Protein AF-A0A5J4TQP3-F1 (afdb_monomer_lite)

Radius of gyration: 25.29 Å; chains: 1; bounding box: 56×34×68 Å

Secondary structure (DSSP, 8-state):
---HHHHHHHHHHHHHHHHHHHHHHHHHHHHHHTT-S-HHHHGGGTTSTT---BPPHHHHHHHHSTTS-HHHHHHHHHHHHHTTPBP---

pLDDT: mean 77.62, std 13.48, range [46.53, 96.94]

Foldseek 3Di:
DPPPVVVVVVVVVVVVVVVVVVVVVVVQVVCVVVVNDDVVVVCVPPPPVPPQAEDDPVVVVCCPDPNDDPVNVVVVVVVCVVSVHDYPDD

Structure (mmCIF, N/CA/C/O backbone):
data_AF-A0A5J4TQP3-F1
#
_entry.id   AF-A0A5J4TQP3-F1
#
loop_
_atom_site.group_PDB
_atom_site.id
_atom_site.type_symbol
_atom_site.label_atom_id
_atom_site.label_alt_id
_atom_site.label_comp_id
_atom_site.label_asym_id
_atom_site.label_entity_id
_atom_site.label_seq_id
_atom_site.pdbx_PDB_ins_code
_atom_site.Cartn_x
_atom_site.Cartn_y
_atom_site.Cartn_z
_atom_site.occupancy
_atom_site.B_iso_or_equiv
_atom_site.auth_seq_id
_atom_site.auth_comp_id
_atom_site.auth_asym_id
_atom_site.auth_atom_id
_atom_site.pdbx_PDB_model_num
ATOM 1 N N . GLN A 1 1 ? 20.197 -5.567 -41.975 1.00 56.78 1 GLN A N 1
ATOM 2 C CA . GLN A 1 1 ? 20.867 -5.383 -40.668 1.00 56.78 1 GLN A CA 1
ATOM 3 C C . GLN A 1 1 ? 20.552 -3.984 -40.168 1.00 56.78 1 GLN A C 1
ATOM 5 O O . GLN A 1 1 ? 20.633 -3.054 -40.960 1.00 56.78 1 GLN A O 1
ATOM 10 N N . VAL A 1 2 ? 20.144 -3.836 -38.905 1.00 67.00 2 VAL A N 1
ATOM 11 C CA . VAL A 1 2 ? 19.921 -2.512 -38.301 1.00 67.00 2 VAL A CA 1
ATOM 12 C C . VAL A 1 2 ? 21.290 -1.877 -38.027 1.00 67.00 2 VAL A C 1
ATOM 14 O O . VAL A 1 2 ? 22.119 -2.537 -37.399 1.00 67.00 2 VAL A O 1
ATOM 17 N N . PRO A 1 3 ? 21.564 -0.642 -38.486 1.00 79.12 3 PRO A N 1
ATOM 18 C CA . PRO A 1 3 ? 22.834 0.026 -38.216 1.00 79.12 3 PRO A CA 1
ATOM 19 C C . PRO A 1 3 ? 23.080 0.168 -36.710 1.00 79.12 3 PRO A C 1
ATOM 21 O O . PRO A 1 3 ? 22.208 0.642 -35.982 1.00 79.12 3 PRO A O 1
ATOM 24 N N . THR A 1 4 ? 24.276 -0.188 -36.242 1.00 79.06 4 THR A N 1
ATOM 25 C CA . THR A 1 4 ? 24.637 -0.214 -34.811 1.00 79.06 4 THR A CA 1
ATOM 26 C C . THR A 1 4 ? 24.425 1.130 -34.107 1.00 79.06 4 THR A C 1
ATOM 28 O O . THR A 1 4 ? 24.010 1.179 -32.955 1.00 79.06 4 THR A O 1
ATOM 31 N N . HIS A 1 5 ? 24.638 2.242 -34.812 1.00 82.56 5 HIS A N 1
ATOM 32 C CA . HIS A 1 5 ? 24.383 3.582 -34.279 1.00 82.56 5 HIS A CA 1
ATOM 33 C C . HIS A 1 5 ? 22.890 3.822 -33.977 1.00 82.56 5 HIS A C 1
ATOM 35 O O . HIS A 1 5 ? 22.534 4.513 -33.025 1.00 82.56 5 HIS A O 1
ATOM 41 N N . PHE A 1 6 ? 21.995 3.233 -34.775 1.00 83.75 6 PHE A N 1
ATOM 42 C CA . PHE A 1 6 ? 20.553 3.360 -34.584 1.00 83.75 6 PHE A CA 1
ATOM 43 C C . PHE A 1 6 ? 20.071 2.534 -33.388 1.00 83.75 6 PHE A C 1
ATOM 45 O O . PHE A 1 6 ? 19.315 3.040 -32.561 1.00 83.75 6 PHE A O 1
ATOM 52 N N . SER A 1 7 ? 20.563 1.299 -33.239 1.00 85.06 7 SER A N 1
ATOM 53 C CA . SER A 1 7 ? 20.244 0.469 -32.072 1.00 85.06 7 SER A CA 1
ATOM 54 C C . SER A 1 7 ? 20.792 1.067 -30.776 1.00 85.06 7 SER A C 1
ATOM 56 O O . SER A 1 7 ? 20.068 1.122 -29.787 1.00 85.06 7 SER A O 1
ATOM 58 N N . GLN A 1 8 ? 22.016 1.605 -30.784 1.00 88.88 8 GLN A N 1
ATOM 59 C CA . GLN A 1 8 ? 22.589 2.302 -29.626 1.00 88.88 8 GLN A CA 1
ATOM 60 C C . GLN A 1 8 ? 21.759 3.518 -29.204 1.00 88.88 8 GLN A C 1
ATOM 62 O O . GLN A 1 8 ? 21.500 3.703 -28.016 1.00 88.88 8 GLN A O 1
ATOM 67 N N . ARG A 1 9 ? 21.285 4.318 -30.165 1.00 90.25 9 ARG A N 1
ATOM 68 C CA . ARG A 1 9 ? 20.447 5.487 -29.873 1.00 90.25 9 ARG A CA 1
ATOM 69 C C . ARG A 1 9 ? 19.094 5.098 -29.277 1.00 90.25 9 ARG A C 1
ATOM 71 O O . ARG A 1 9 ? 18.634 5.749 -28.346 1.00 90.25 9 ARG A O 1
ATOM 78 N N . ILE A 1 10 ? 18.475 4.027 -29.775 1.00 91.38 10 ILE A N 1
ATOM 79 C CA . ILE A 1 10 ? 17.225 3.498 -29.209 1.00 91.38 10 ILE A CA 1
ATOM 80 C C . ILE A 1 10 ? 17.444 2.987 -27.786 1.00 91.38 10 ILE A C 1
ATOM 82 O O . ILE A 1 10 ? 16.643 3.297 -26.911 1.00 91.38 10 ILE A O 1
ATOM 86 N N . ILE A 1 11 ? 18.534 2.254 -27.540 1.00 90.31 11 ILE A N 1
ATOM 87 C CA . ILE A 1 11 ? 18.879 1.768 -26.198 1.00 90.31 11 ILE A CA 1
ATOM 88 C C . ILE A 1 11 ? 19.014 2.946 -25.232 1.00 90.31 11 ILE A C 1
ATOM 90 O O . ILE A 1 11 ? 18.409 2.924 -24.168 1.00 90.31 11 ILE A O 1
ATOM 94 N N . GLN A 1 12 ? 19.734 4.001 -25.618 1.00 91.94 12 GLN A N 1
ATOM 95 C CA . GLN A 1 12 ? 19.898 5.194 -24.783 1.00 91.94 12 GLN A CA 1
ATOM 96 C C . GLN A 1 12 ? 18.565 5.888 -24.480 1.00 91.94 12 GLN A C 1
ATOM 98 O O . GLN A 1 12 ? 18.309 6.235 -23.329 1.00 91.94 12 GLN A O 1
ATOM 103 N N . LEU A 1 13 ? 17.703 6.058 -25.488 1.00 93.06 13 LEU A N 1
ATOM 104 C CA . LEU A 1 13 ? 16.378 6.657 -25.307 1.00 93.06 13 LEU A CA 1
ATOM 105 C C . LEU A 1 13 ? 15.493 5.813 -24.386 1.00 93.06 13 LEU A C 1
ATOM 107 O O . LEU A 1 13 ? 14.845 6.355 -23.495 1.00 93.06 13 LEU A O 1
ATOM 111 N N . TYR A 1 14 ? 15.494 4.494 -24.575 1.00 94.31 14 TYR A N 1
ATOM 112 C CA . TYR A 1 14 ? 14.718 3.575 -23.750 1.00 94.31 14 TYR A CA 1
ATOM 113 C C . TYR A 1 14 ? 15.222 3.543 -22.307 1.00 94.31 14 TYR A C 1
ATOM 115 O O . TYR A 1 14 ? 14.424 3.626 -21.380 1.00 94.31 14 TYR A O 1
ATOM 123 N N . SER A 1 15 ? 16.539 3.468 -22.104 1.00 93.06 15 SER A N 1
ATOM 124 C CA . SER A 1 15 ? 17.138 3.497 -20.770 1.00 93.06 15 SER A CA 1
ATOM 125 C C . SER A 1 15 ? 16.830 4.802 -20.039 1.00 93.06 15 SER A C 1
ATOM 127 O O . SER A 1 15 ? 16.484 4.750 -18.863 1.00 93.06 15 SER A O 1
ATOM 129 N N . GLY A 1 16 ? 16.900 5.949 -20.723 1.00 93.56 16 GLY A N 1
ATOM 130 C CA . GLY A 1 16 ? 16.514 7.238 -20.142 1.00 93.56 16 GLY A CA 1
ATOM 131 C C . GLY A 1 16 ? 15.040 7.264 -19.743 1.00 93.56 16 GLY A C 1
ATOM 132 O O . GLY A 1 16 ? 14.718 7.505 -18.584 1.00 93.56 16 GLY A O 1
ATOM 133 N N . TRP A 1 17 ? 14.151 6.907 -20.675 1.00 96.94 17 TRP A N 1
ATOM 134 C CA . TRP A 1 17 ? 12.713 6.861 -20.412 1.00 96.94 17 TRP A CA 1
ATOM 135 C C . TRP A 1 17 ? 12.353 5.920 -19.256 1.00 96.94 17 TRP A C 1
ATOM 137 O O . TRP A 1 17 ? 11.540 6.278 -18.408 1.00 96.94 17 TRP A O 1
ATOM 147 N N . LEU A 1 18 ? 12.967 4.736 -19.194 1.00 95.44 18 LEU A N 1
ATOM 148 C CA . LEU A 1 18 ? 12.700 3.753 -18.148 1.00 95.44 18 LEU A CA 1
ATOM 149 C C . LEU A 1 18 ? 13.099 4.283 -16.767 1.00 95.44 18 LEU A C 1
ATOM 151 O O . LEU A 1 18 ? 12.326 4.153 -15.821 1.00 95.44 18 LEU A O 1
ATOM 155 N N . VAL A 1 19 ? 14.285 4.887 -16.654 1.00 96.56 19 VAL A N 1
ATOM 156 C CA . VAL A 1 19 ? 14.766 5.466 -15.391 1.00 96.56 19 VAL A CA 1
ATOM 157 C C . VAL A 1 19 ? 13.851 6.600 -14.938 1.00 96.56 19 VAL A C 1
ATOM 159 O O . VAL A 1 19 ? 13.456 6.628 -13.770 1.00 96.56 19 VAL A O 1
ATOM 162 N N . ASP A 1 20 ? 13.471 7.492 -15.853 1.00 95.62 20 ASP A N 1
ATOM 163 C CA . ASP A 1 20 ? 12.572 8.608 -15.555 1.00 95.62 20 ASP A CA 1
ATOM 164 C C . ASP A 1 20 ? 11.184 8.113 -15.127 1.00 95.62 20 ASP A C 1
ATOM 166 O O . ASP A 1 20 ? 10.619 8.597 -14.144 1.00 95.62 20 ASP A O 1
ATOM 170 N N . HIS A 1 21 ? 10.645 7.113 -15.829 1.00 95.69 21 HIS A N 1
ATOM 171 C CA . HIS A 1 21 ? 9.336 6.540 -15.539 1.00 95.69 21 HIS A CA 1
ATOM 172 C C . HIS A 1 21 ? 9.303 5.843 -14.177 1.00 95.69 21 HIS A C 1
ATOM 174 O O . HIS A 1 21 ? 8.452 6.171 -13.353 1.00 95.69 21 HIS A O 1
ATOM 180 N N . VAL A 1 22 ? 10.251 4.938 -13.909 1.00 96.06 22 VAL A N 1
ATOM 181 C CA . VAL A 1 22 ? 10.339 4.236 -12.618 1.00 96.06 22 VAL A CA 1
ATOM 182 C C . VAL A 1 22 ? 10.517 5.239 -11.480 1.00 96.06 22 VAL A C 1
ATOM 184 O O . VAL A 1 22 ? 9.808 5.163 -10.484 1.00 96.06 22 VAL A O 1
ATOM 187 N N . SER A 1 23 ? 11.384 6.242 -11.654 1.00 94.56 23 SER A N 1
ATOM 188 C CA . SER A 1 23 ? 11.600 7.282 -10.639 1.00 94.56 23 SER A CA 1
ATOM 189 C C . SER A 1 23 ? 10.341 8.101 -10.348 1.00 94.56 23 SER A C 1
ATOM 191 O O . SER A 1 23 ? 10.123 8.508 -9.207 1.00 94.56 23 SER A O 1
ATOM 193 N N . LYS A 1 24 ? 9.522 8.380 -11.368 1.00 94.06 24 LYS A N 1
ATOM 194 C CA . LYS A 1 24 ? 8.243 9.076 -11.202 1.00 94.06 24 LYS A CA 1
ATOM 195 C C . LYS A 1 24 ? 7.248 8.210 -10.424 1.00 94.06 24 LYS A C 1
ATOM 197 O O . LYS A 1 24 ? 6.724 8.673 -9.415 1.00 94.06 24 LYS A O 1
ATOM 202 N N . VAL A 1 25 ? 7.052 6.965 -10.855 1.00 92.31 25 VAL A N 1
ATOM 203 C CA . VAL A 1 25 ? 6.110 6.024 -10.228 1.00 92.31 25 VAL A CA 1
ATOM 204 C C . VAL A 1 25 ? 6.493 5.742 -8.772 1.00 92.31 25 VAL A C 1
ATOM 206 O O . VAL A 1 25 ? 5.633 5.792 -7.899 1.00 92.31 25 VAL A O 1
ATOM 209 N N . ASP A 1 26 ? 7.779 5.540 -8.472 1.00 93.62 26 ASP A N 1
ATOM 210 C CA . ASP A 1 26 ? 8.251 5.317 -7.098 1.00 93.62 26 ASP A CA 1
ATOM 211 C C . ASP A 1 26 ? 7.980 6.521 -6.185 1.00 93.62 26 ASP A C 1
ATOM 213 O O . ASP A 1 26 ? 7.643 6.355 -5.011 1.00 93.62 26 ASP A O 1
ATOM 217 N N . ARG A 1 27 ? 8.108 7.752 -6.700 1.00 89.12 27 ARG A N 1
ATOM 218 C CA . ARG A 1 27 ? 7.798 8.971 -5.932 1.00 89.12 27 ARG A CA 1
ATOM 219 C C . ARG A 1 27 ? 6.308 9.103 -5.653 1.00 89.12 27 ARG A C 1
ATOM 221 O O . ARG A 1 27 ? 5.944 9.458 -4.532 1.00 89.12 27 ARG A O 1
ATOM 228 N N . GLU A 1 28 ? 5.470 8.825 -6.645 1.00 86.94 28 GLU A N 1
ATOM 229 C CA . GLU A 1 28 ? 4.011 8.819 -6.497 1.00 86.94 28 GLU A CA 1
ATOM 230 C C . GLU A 1 28 ? 3.588 7.757 -5.472 1.00 86.94 28 GLU A C 1
ATOM 232 O O . GLU A 1 28 ? 2.927 8.079 -4.484 1.00 86.94 28 GLU A O 1
ATOM 237 N N . LEU A 1 29 ? 4.092 6.525 -5.604 1.00 84.25 29 LEU A N 1
ATOM 238 C CA . LEU A 1 29 ? 3.826 5.434 -4.665 1.00 84.25 29 LEU A CA 1
ATOM 239 C C . LEU A 1 29 ? 4.302 5.761 -3.245 1.00 84.25 29 LEU A C 1
ATOM 241 O O . LEU A 1 29 ? 3.569 5.559 -2.282 1.00 84.25 29 LEU A O 1
ATOM 245 N N . SER A 1 30 ? 5.512 6.299 -3.096 1.00 84.44 30 SER A N 1
ATOM 246 C CA . SER A 1 30 ? 6.032 6.737 -1.797 1.00 84.44 30 SER A CA 1
ATOM 247 C C . SER A 1 30 ? 5.142 7.813 -1.164 1.00 84.44 30 SER A C 1
ATOM 249 O O . SER A 1 30 ? 4.865 7.778 0.034 1.00 84.44 30 SER A O 1
ATOM 251 N N . THR A 1 31 ? 4.619 8.736 -1.972 1.00 79.12 31 THR A N 1
ATOM 252 C CA . THR A 1 31 ? 3.721 9.805 -1.516 1.00 79.12 31 THR A CA 1
ATOM 253 C C . THR A 1 31 ? 2.372 9.250 -1.046 1.00 79.12 31 THR A C 1
ATOM 255 O O . THR A 1 31 ? 1.886 9.667 0.011 1.00 79.12 31 THR A O 1
ATOM 258 N N . LEU A 1 32 ? 1.816 8.267 -1.764 1.00 74.12 32 LEU A N 1
ATOM 259 C CA . LEU A 1 32 ? 0.623 7.513 -1.359 1.00 74.12 32 LEU A CA 1
ATOM 260 C C . LEU A 1 32 ? 0.857 6.752 -0.047 1.00 74.12 32 LEU A C 1
ATOM 262 O O . LEU A 1 32 ? 0.086 6.901 0.898 1.00 74.12 32 LEU A O 1
ATOM 266 N N . LEU A 1 33 ? 1.957 5.998 0.055 1.00 74.94 33 LEU A N 1
ATOM 267 C CA . LEU A 1 33 ? 2.284 5.187 1.236 1.00 74.94 33 LEU A CA 1
ATOM 268 C C . LEU A 1 33 ? 2.554 6.026 2.494 1.00 74.94 33 LEU A C 1
ATOM 270 O O . LEU A 1 33 ? 2.228 5.598 3.599 1.00 74.94 33 LEU A O 1
ATOM 274 N N . ILE A 1 34 ? 3.134 7.222 2.349 1.00 81.44 34 ILE A N 1
ATOM 275 C CA . ILE A 1 34 ? 3.378 8.157 3.463 1.00 81.44 34 ILE A CA 1
ATOM 276 C C . ILE A 1 34 ? 2.095 8.937 3.833 1.00 81.44 34 ILE A C 1
ATOM 278 O O . ILE A 1 34 ? 2.077 9.663 4.827 1.00 81.44 34 ILE A O 1
ATOM 282 N N . GLY A 1 35 ? 1.005 8.789 3.068 1.00 64.75 35 GLY A N 1
ATOM 283 C CA . GLY A 1 35 ? -0.261 9.486 3.307 1.00 64.75 35 GLY A CA 1
ATOM 284 C C . GLY A 1 35 ? -0.195 10.987 3.005 1.00 64.75 35 GLY A C 1
ATOM 285 O O . GLY A 1 35 ? -0.925 11.769 3.606 1.00 64.75 35 GLY A O 1
ATOM 286 N N . LYS A 1 36 ? 0.715 11.403 2.114 1.00 67.19 36 LYS A N 1
ATOM 287 C CA . LYS A 1 36 ? 0.871 12.798 1.655 1.00 67.19 36 LYS A CA 1
ATOM 288 C C . LYS A 1 36 ? 0.273 13.043 0.269 1.00 67.19 36 LYS A C 1
ATOM 290 O O . LYS A 1 36 ? 0.434 14.141 -0.264 1.00 67.19 36 LYS A O 1
ATOM 295 N N . ALA A 1 37 ? -0.364 12.035 -0.323 1.00 66.19 37 ALA A N 1
ATOM 296 C CA . ALA A 1 37 ? -1.014 12.178 -1.616 1.00 66.19 37 ALA A CA 1
ATOM 297 C C . ALA A 1 37 ? -2.204 13.149 -1.525 1.00 66.19 37 ALA A C 1
ATOM 299 O O . ALA A 1 37 ? -2.912 13.146 -0.513 1.00 66.19 37 ALA A O 1
ATOM 300 N N . PRO A 1 38 ? -2.428 13.985 -2.554 1.00 67.62 38 PRO A N 1
ATOM 301 C CA . PRO A 1 38 ? -3.618 14.823 -2.640 1.00 67.62 38 PRO A CA 1
ATOM 302 C C . PRO A 1 38 ? -4.893 13.974 -2.576 1.00 67.62 38 PRO A C 1
ATOM 304 O O . PRO A 1 38 ? -4.943 12.898 -3.170 1.00 67.62 38 PRO A O 1
ATOM 307 N N . GLU A 1 39 ? -5.950 14.480 -1.931 1.00 60.31 39 GLU A N 1
ATOM 308 C CA . GLU A 1 39 ? -7.243 13.775 -1.848 1.00 60.31 39 GLU A CA 1
ATOM 309 C C . GLU A 1 39 ? -7.770 13.369 -3.234 1.00 60.31 39 GLU A C 1
ATOM 311 O O . GLU A 1 39 ? -8.260 12.261 -3.400 1.00 60.31 39 GLU A O 1
ATOM 316 N N . SER A 1 40 ? -7.548 14.186 -4.267 1.00 63.53 40 SER A N 1
ATOM 317 C CA . SER A 1 40 ? -7.935 13.877 -5.651 1.00 63.53 40 SER A CA 1
ATOM 318 C C . SER A 1 40 ? -7.282 12.619 -6.243 1.00 63.53 40 SER A C 1
ATOM 320 O O . SER A 1 40 ? -7.851 12.017 -7.147 1.00 63.53 40 SER A O 1
ATOM 322 N N . GLU A 1 41 ? -6.087 12.235 -5.780 1.00 58.62 41 GLU A N 1
ATOM 323 C CA . GLU A 1 41 ? -5.407 11.001 -6.210 1.00 58.62 41 GLU A CA 1
ATOM 324 C C . GLU A 1 41 ? -5.869 9.786 -5.400 1.00 58.62 41 GLU A C 1
ATOM 326 O O . GLU A 1 41 ? -5.923 8.682 -5.934 1.00 58.62 41 GLU A O 1
ATOM 331 N N . LEU A 1 42 ? -6.272 9.992 -4.142 1.00 58.00 42 LEU A N 1
ATOM 332 C CA . LEU A 1 42 ? -6.939 8.967 -3.334 1.00 58.00 42 LEU A CA 1
ATOM 333 C C . LEU A 1 42 ? -8.329 8.641 -3.895 1.00 58.00 42 LEU A C 1
ATOM 335 O O . LEU A 1 42 ? -8.775 7.499 -3.820 1.00 58.00 42 LEU A O 1
ATOM 339 N N . GLU A 1 43 ? -8.999 9.632 -4.489 1.00 57.41 43 GLU A N 1
ATOM 340 C CA . GLU A 1 43 ? -10.332 9.461 -5.058 1.00 57.41 43 GLU A CA 1
ATOM 341 C C . GLU A 1 43 ? -10.363 8.767 -6.428 1.00 57.41 43 GLU A C 1
ATOM 343 O O . GLU A 1 43 ? -11.412 8.271 -6.834 1.00 57.41 43 GLU A O 1
ATOM 348 N N . ALA A 1 44 ? -9.241 8.679 -7.148 1.00 56.19 44 ALA A N 1
ATOM 349 C CA . ALA A 1 44 ? -9.197 7.976 -8.434 1.00 56.19 44 ALA A CA 1
ATOM 350 C C . ALA A 1 44 ? -9.364 6.447 -8.279 1.00 56.19 44 ALA A C 1
ATOM 352 O O . ALA A 1 44 ? -9.891 5.798 -9.182 1.00 56.19 44 ALA A O 1
ATOM 353 N N . ASP A 1 45 ? -9.011 5.898 -7.111 1.00 51.28 45 ASP A N 1
ATOM 354 C CA . ASP A 1 45 ? -9.209 4.488 -6.736 1.00 51.28 45 ASP A CA 1
ATOM 355 C C . ASP A 1 45 ? -10.558 4.229 -6.026 1.00 51.28 45 ASP A C 1
ATOM 357 O O . ASP A 1 45 ? -10.812 3.131 -5.518 1.00 51.28 45 ASP A O 1
ATOM 361 N N . ASN A 1 46 ? -11.487 5.197 -6.051 1.00 46.78 46 ASN A N 1
ATOM 362 C CA . ASN A 1 46 ? -12.860 5.079 -5.534 1.00 46.78 46 ASN A CA 1
ATOM 363 C C . ASN A 1 46 ? -13.762 4.127 -6.356 1.00 46.78 46 ASN A C 1
ATOM 365 O O . ASN A 1 46 ? -14.959 4.350 -6.505 1.00 46.78 46 ASN A O 1
ATOM 369 N N . ILE A 1 47 ? -13.231 3.008 -6.851 1.00 49.62 47 ILE A N 1
ATOM 370 C CA . ILE A 1 47 ? -14.049 1.840 -7.219 1.00 49.62 47 ILE A CA 1
ATOM 371 C C . ILE A 1 47 ? -14.581 1.142 -5.941 1.00 49.62 47 ILE A C 1
ATOM 373 O O . ILE A 1 47 ? -15.469 0.297 -6.006 1.00 49.62 47 ILE A O 1
ATOM 377 N N . MET A 1 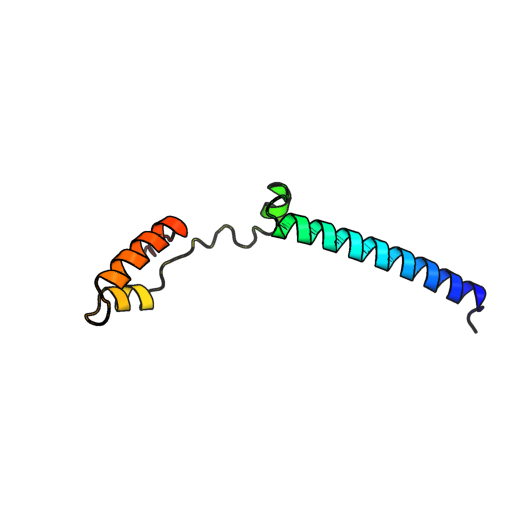48 ? -14.084 1.514 -4.753 1.00 50.47 48 MET A N 1
ATOM 378 C CA . MET A 1 48 ? -14.425 0.893 -3.462 1.00 50.47 48 MET A CA 1
ATOM 379 C C . MET A 1 48 ? -15.303 1.752 -2.532 1.00 50.47 48 MET A C 1
ATOM 381 O O . MET A 1 48 ? -15.626 1.299 -1.434 1.00 50.47 48 MET A O 1
ATOM 385 N N . THR A 1 49 ? -15.716 2.962 -2.922 1.00 49.28 49 THR A N 1
ATOM 386 C CA . THR A 1 49 ? -16.410 3.918 -2.027 1.00 49.28 49 THR A CA 1
ATOM 387 C C . THR A 1 49 ? -17.812 3.518 -1.582 1.00 49.28 49 THR A C 1
ATOM 389 O O . THR A 1 49 ? -18.337 4.135 -0.658 1.00 49.28 49 THR A O 1
ATOM 392 N N . GLU A 1 50 ? -18.406 2.473 -2.156 1.00 53.59 50 GLU A N 1
ATOM 393 C CA . GLU A 1 50 ? -19.705 1.958 -1.698 1.00 53.59 50 GLU A CA 1
ATOM 394 C C . GLU A 1 50 ? -19.603 0.712 -0.809 1.00 53.59 50 GLU A C 1
ATOM 396 O O . GLU A 1 50 ? -20.606 0.263 -0.253 1.00 53.59 50 GLU A O 1
ATOM 401 N N . ASN A 1 51 ? -18.401 0.174 -0.583 1.00 57.19 51 ASN A N 1
ATOM 402 C CA . ASN A 1 51 ? -18.227 -0.966 0.310 1.00 57.19 51 ASN A CA 1
ATOM 403 C C . ASN A 1 51 ? -18.023 -0.477 1.742 1.00 57.19 51 ASN A C 1
ATOM 405 O O . ASN A 1 51 ? -16.911 -0.474 2.273 1.00 57.19 51 ASN A O 1
ATOM 409 N N . PHE A 1 52 ? -19.115 -0.072 2.393 1.00 65.50 52 PHE A N 1
ATOM 410 C CA . PHE A 1 52 ? -19.117 0.023 3.848 1.00 65.50 52 PHE A CA 1
ATOM 411 C C . PHE A 1 52 ? -18.601 -1.301 4.413 1.00 65.50 52 PHE A C 1
ATOM 413 O O . PHE A 1 52 ? -19.112 -2.370 4.078 1.00 65.50 52 PHE A O 1
ATOM 420 N N . LEU A 1 53 ? -17.570 -1.245 5.255 1.00 71.12 53 LEU A N 1
ATOM 421 C CA . LEU A 1 53 ? -17.090 -2.440 5.932 1.00 71.12 53 LEU A CA 1
ATOM 422 C C . LEU A 1 53 ? -18.210 -2.932 6.853 1.00 71.12 53 LEU A C 1
ATOM 424 O O . LEU A 1 53 ? -18.588 -2.258 7.812 1.00 71.12 53 LEU A O 1
ATOM 428 N N . VAL A 1 54 ? -18.772 -4.091 6.528 1.00 76.69 54 VAL A N 1
ATOM 429 C CA . VAL A 1 54 ? -19.870 -4.698 7.279 1.00 76.69 54 VAL A CA 1
ATOM 430 C C . VAL A 1 54 ? -19.326 -5.765 8.214 1.00 76.69 54 VAL A C 1
ATOM 432 O O . VAL A 1 54 ? -18.357 -6.454 7.897 1.00 76.69 54 VAL A O 1
ATOM 435 N N . VAL A 1 55 ? -19.956 -5.921 9.375 1.00 79.88 55 VAL A N 1
ATOM 436 C CA . VAL A 1 55 ? -19.617 -7.014 10.292 1.00 79.88 55 VAL A CA 1
ATOM 437 C C . VAL A 1 55 ? -20.061 -8.354 9.686 1.00 79.88 55 VAL A C 1
ATOM 439 O O . VAL A 1 55 ? -21.260 -8.525 9.469 1.00 79.88 55 VAL A O 1
ATOM 442 N N . PRO A 1 56 ? -19.158 -9.330 9.465 1.00 81.25 56 PRO A N 1
ATOM 443 C CA . PRO A 1 56 ? -19.552 -10.649 8.976 1.00 81.25 56 PRO A CA 1
ATOM 444 C C . PRO A 1 56 ? -20.454 -11.380 9.978 1.00 81.25 56 PRO A C 1
ATOM 446 O O . PRO A 1 56 ? -20.140 -11.438 11.169 1.00 81.25 56 PRO A O 1
ATOM 449 N N . HIS A 1 57 ? -21.523 -12.023 9.496 1.00 79.56 57 HIS A N 1
ATOM 450 C CA . HIS A 1 57 ? -22.470 -12.765 10.345 1.00 79.56 57 HIS A CA 1
ATOM 451 C C . HIS A 1 57 ? -21.807 -13.837 11.221 1.00 79.56 57 HIS A C 1
ATOM 453 O O . HIS A 1 57 ? -22.201 -14.033 12.368 1.00 79.56 57 HIS A O 1
ATOM 459 N N . SER A 1 58 ? -20.774 -14.513 10.710 1.00 82.75 58 SER A N 1
ATOM 460 C CA . SER A 1 58 ? -20.012 -15.511 11.471 1.00 82.75 58 SER A CA 1
ATOM 461 C C . SER A 1 58 ? -19.352 -14.917 12.716 1.00 82.75 58 SER A C 1
ATOM 463 O O . SER A 1 58 ? -19.280 -15.581 13.747 1.00 82.75 58 SER A O 1
ATOM 465 N N . TYR A 1 59 ? -18.911 -13.661 12.638 1.00 79.12 59 TYR A N 1
ATOM 466 C CA . TYR A 1 59 ? -18.260 -12.973 13.743 1.00 79.12 59 TYR A CA 1
ATOM 467 C C . TYR A 1 59 ? -19.276 -12.489 14.782 1.00 79.12 59 TYR A C 1
ATOM 469 O O . TYR A 1 59 ? -19.031 -12.612 15.979 1.00 79.12 59 TYR A O 1
ATOM 477 N N . THR A 1 60 ? -20.450 -12.020 14.344 1.00 82.50 60 THR A N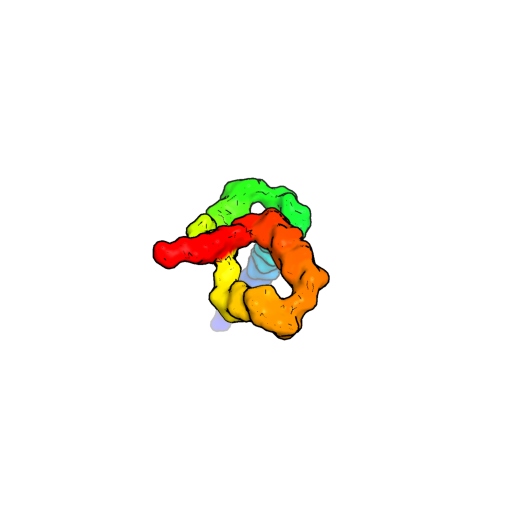 1
ATOM 478 C CA . THR A 1 60 ? -21.571 -11.721 15.252 1.00 82.50 60 THR A CA 1
ATOM 479 C C . THR A 1 60 ? -21.999 -12.969 16.022 1.00 82.50 60 THR A C 1
ATOM 481 O O . THR A 1 60 ? -22.047 -12.942 17.247 1.00 82.50 60 THR A O 1
ATOM 484 N N . ASN A 1 61 ? -22.171 -14.096 15.328 1.00 83.06 61 ASN A N 1
ATOM 485 C CA . ASN A 1 61 ? -22.531 -15.368 15.955 1.00 83.06 61 ASN A CA 1
ATOM 486 C C . ASN A 1 61 ? -21.472 -15.859 16.954 1.00 83.06 61 ASN A C 1
ATOM 488 O O . ASN A 1 61 ? -21.821 -16.428 17.985 1.00 83.06 61 ASN A O 1
ATOM 492 N N . PHE A 1 62 ? -20.182 -15.645 16.670 1.00 84.50 62 PHE A N 1
ATOM 493 C CA . PHE A 1 62 ? -19.113 -15.964 17.615 1.00 84.50 62 PHE A CA 1
ATOM 494 C C . PHE A 1 62 ? -19.219 -15.113 18.884 1.00 84.50 62 PHE A C 1
ATOM 496 O O . PHE A 1 62 ? -19.198 -15.663 19.983 1.00 84.50 62 PHE A O 1
ATOM 503 N N . LEU A 1 63 ? -19.388 -13.795 18.745 1.00 81.81 63 LEU A N 1
ATOM 504 C CA . LEU A 1 63 ? -19.495 -12.875 19.881 1.00 81.81 63 LEU A CA 1
ATOM 505 C C . LEU A 1 63 ? -20.738 -13.112 20.738 1.00 81.81 63 LEU A C 1
ATOM 507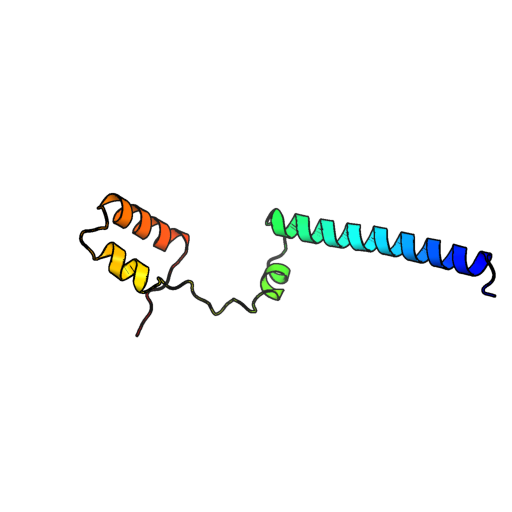 O O . LEU A 1 63 ? -20.678 -12.903 21.949 1.00 81.81 63 LEU A O 1
ATOM 511 N N . ASP A 1 64 ? -21.837 -13.551 20.132 1.00 81.75 64 ASP A N 1
ATOM 512 C CA . ASP A 1 64 ? -23.075 -13.889 20.839 1.00 81.75 64 ASP A CA 1
ATOM 513 C C . ASP A 1 64 ? -23.024 -15.286 21.485 1.00 81.75 64 ASP A C 1
ATOM 515 O O . ASP A 1 64 ? -23.832 -15.591 22.359 1.00 81.75 64 ASP A O 1
ATOM 519 N N . SER A 1 65 ? -22.056 -16.127 21.103 1.00 83.69 65 SER A N 1
ATOM 520 C CA . SER A 1 65 ? -21.863 -17.456 21.690 1.00 83.69 65 SER A CA 1
ATOM 521 C C . SER A 1 65 ? -21.155 -17.418 23.050 1.00 83.69 65 SER A C 1
ATOM 523 O O . SER A 1 65 ? -20.466 -16.455 23.395 1.00 83.69 65 SER A O 1
ATOM 525 N N . ASP A 1 66 ? -21.245 -18.526 23.791 1.00 81.06 66 ASP A N 1
ATOM 526 C CA . ASP A 1 66 ? -20.509 -18.737 25.048 1.00 81.06 66 ASP A CA 1
ATOM 527 C C . ASP A 1 66 ? -18.989 -18.896 24.848 1.00 81.06 66 ASP A C 1
ATOM 529 O O . ASP A 1 66 ? -18.229 -18.909 25.815 1.00 81.06 66 ASP A O 1
ATOM 533 N N . ASN A 1 67 ? -18.528 -18.996 23.596 1.00 78.69 67 ASN A N 1
ATOM 534 C CA . ASN A 1 67 ? -17.108 -19.120 23.266 1.00 78.69 67 ASN A CA 1
ATOM 535 C C . ASN A 1 67 ? -16.380 -17.768 23.240 1.00 78.69 67 ASN A C 1
ATOM 537 O O . ASN A 1 67 ? -15.150 -17.748 23.215 1.00 78.69 67 ASN A O 1
ATOM 541 N N . ALA A 1 68 ? -17.109 -16.649 23.226 1.00 83.19 68 ALA A N 1
ATOM 542 C CA . ALA A 1 68 ? -16.515 -15.320 23.234 1.00 83.19 68 ALA A CA 1
ATOM 543 C C . ALA A 1 68 ? -16.366 -14.790 24.661 1.00 83.19 68 ALA A C 1
ATOM 545 O O . ALA A 1 68 ? -17.331 -14.693 25.426 1.00 83.19 68 ALA A O 1
ATOM 546 N N 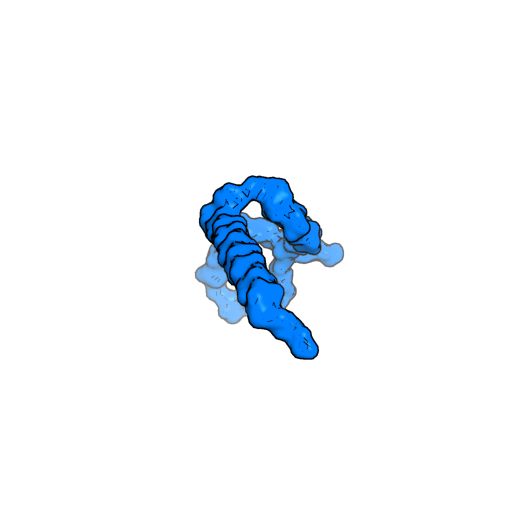. SER A 1 69 ? -15.150 -14.376 25.010 1.00 86.88 69 SER A N 1
ATOM 547 C CA . SER A 1 69 ? -14.902 -13.744 26.298 1.00 86.88 69 SER A CA 1
ATOM 548 C C . SER A 1 69 ? -15.436 -12.305 26.325 1.00 86.88 69 SER A C 1
ATOM 550 O O . SER A 1 69 ? -15.623 -11.640 25.302 1.00 86.88 69 SER A O 1
ATOM 552 N N . ILE A 1 70 ? -15.625 -11.763 27.530 1.00 84.38 70 ILE A N 1
ATOM 553 C CA . ILE A 1 70 ? -15.967 -10.342 27.721 1.00 84.38 70 ILE A CA 1
ATOM 554 C C . ILE A 1 70 ? -14.872 -9.429 27.134 1.00 84.38 70 ILE A C 1
ATOM 556 O O . ILE A 1 70 ? -15.162 -8.329 26.663 1.00 84.38 70 ILE A O 1
ATOM 560 N N . GLN A 1 71 ? -13.614 -9.883 27.128 1.00 86.31 71 GLN A N 1
ATOM 561 C CA . GLN A 1 71 ? -12.502 -9.141 26.532 1.00 86.31 71 GLN A CA 1
ATOM 562 C C . GLN A 1 71 ? -12.636 -9.057 25.007 1.00 86.31 71 GLN A C 1
ATOM 564 O O . GLN A 1 71 ? -12.454 -7.969 24.460 1.00 86.31 71 GLN A O 1
ATOM 569 N N . ASP A 1 72 ? -13.042 -10.145 24.346 1.00 82.25 72 ASP A N 1
ATOM 570 C CA . ASP A 1 72 ? -13.253 -10.185 22.891 1.00 82.25 72 ASP A CA 1
ATOM 571 C C . ASP A 1 72 ? -14.374 -9.235 22.460 1.00 82.25 72 ASP A C 1
ATOM 573 O O . ASP A 1 72 ? -14.217 -8.470 21.507 1.00 82.25 72 ASP A O 1
ATOM 577 N N . ARG A 1 73 ? -15.478 -9.200 23.220 1.00 82.81 73 ARG A N 1
ATOM 578 C CA . ARG A 1 73 ? -16.592 -8.262 22.992 1.00 82.81 73 ARG A CA 1
ATOM 579 C C . ARG A 1 73 ? -16.147 -6.805 23.121 1.00 82.81 73 ARG A C 1
ATOM 581 O O . ARG A 1 73 ? -16.427 -5.987 22.247 1.00 82.81 73 ARG A O 1
ATOM 588 N N . ASN A 1 74 ? -15.406 -6.484 24.180 1.00 85.56 74 ASN A N 1
ATOM 589 C CA . ASN A 1 74 ? -14.912 -5.126 24.417 1.00 85.56 74 ASN A CA 1
ATOM 590 C C . ASN A 1 74 ? -13.891 -4.679 23.365 1.00 85.56 74 ASN A C 1
ATOM 592 O O . ASN A 1 74 ? -13.884 -3.515 22.959 1.00 85.56 74 ASN A O 1
ATOM 596 N N . LEU A 1 75 ? -13.014 -5.586 22.932 1.00 84.81 75 LEU A N 1
ATOM 597 C CA . LEU A 1 75 ? -12.059 -5.322 21.861 1.00 84.81 75 LEU A CA 1
ATOM 598 C C . LEU A 1 75 ? -12.790 -5.060 20.543 1.00 84.81 75 LEU A C 1
ATOM 600 O O . LEU A 1 75 ? -12.474 -4.099 19.843 1.00 84.81 75 LEU A O 1
ATOM 604 N N . PHE A 1 76 ? -13.804 -5.866 20.238 1.00 85.44 76 PHE A N 1
ATOM 605 C CA . PHE A 1 76 ? -14.569 -5.722 19.013 1.00 85.44 76 PHE A CA 1
ATOM 606 C C . PHE A 1 76 ? -15.382 -4.425 18.952 1.00 85.44 76 PHE A C 1
ATOM 608 O O . PHE A 1 76 ? -15.372 -3.754 17.922 1.00 85.44 76 PHE A O 1
ATOM 615 N N . GLU A 1 77 ? -16.026 -4.007 20.043 1.00 83.50 77 GLU A N 1
ATOM 616 C CA . GLU A 1 77 ? -16.741 -2.722 20.067 1.00 83.50 77 GLU A CA 1
ATOM 617 C C . GLU A 1 77 ? -15.799 -1.528 19.851 1.00 83.50 77 GLU A C 1
ATOM 619 O O . GLU A 1 77 ? -16.145 -0.578 19.146 1.00 83.50 77 GLU A O 1
ATOM 624 N N . LYS A 1 78 ? -14.557 -1.601 20.352 1.00 82.75 78 LYS A N 1
ATOM 625 C CA . LYS A 1 78 ? -13.524 -0.606 20.021 1.00 82.75 78 LYS A CA 1
ATOM 626 C C . LYS A 1 78 ? -13.159 -0.645 18.536 1.00 82.75 78 LYS A C 1
ATOM 628 O O . LYS A 1 78 ? -13.073 0.406 17.903 1.00 82.75 78 LYS A O 1
ATOM 633 N N . MET A 1 79 ? -12.979 -1.839 17.967 1.00 78.25 79 MET A N 1
ATOM 634 C CA . MET A 1 79 ? -12.657 -2.014 16.546 1.00 78.25 79 MET A CA 1
ATOM 635 C C . MET A 1 79 ? -13.774 -1.513 15.624 1.00 78.25 79 MET A C 1
ATOM 637 O O . MET A 1 79 ? -13.472 -0.873 14.620 1.00 78.25 79 MET A O 1
ATOM 641 N N . LYS A 1 80 ? -15.050 -1.714 15.980 1.00 80.56 80 LYS A N 1
ATOM 642 C CA . LYS A 1 80 ? -16.199 -1.167 15.237 1.00 80.56 80 LYS A CA 1
ATOM 643 C C . LYS A 1 80 ? -16.129 0.350 15.104 1.00 80.56 80 L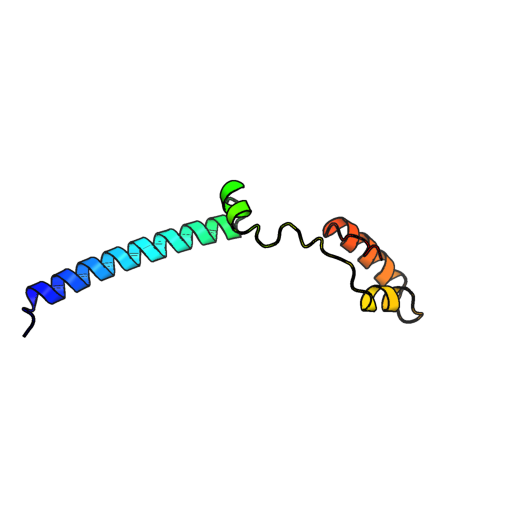YS A C 1
ATOM 645 O O . LYS A 1 80 ? -16.375 0.869 14.019 1.00 80.56 80 LYS A O 1
ATOM 650 N N . GLY A 1 81 ? -15.762 1.048 16.181 1.00 75.06 81 GLY A N 1
ATOM 651 C CA . GLY A 1 81 ? -15.586 2.501 16.167 1.00 75.06 81 GLY A CA 1
ATOM 652 C C . GLY A 1 81 ? -14.416 2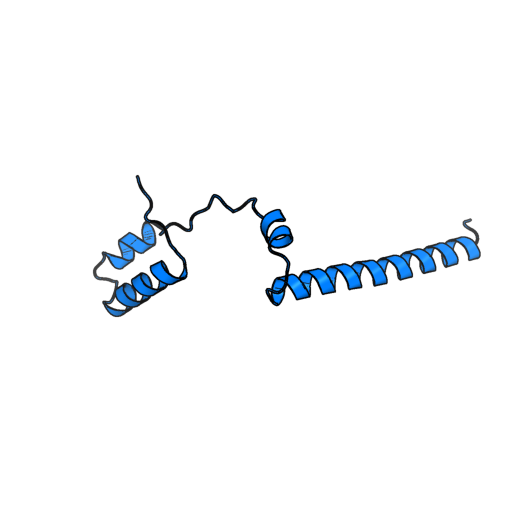.951 15.287 1.00 75.06 81 GLY A C 1
ATOM 653 O O . GLY A 1 81 ? -14.567 3.883 14.501 1.00 75.06 81 GLY A O 1
ATOM 654 N N . VAL A 1 82 ? -13.272 2.263 15.374 1.00 78.50 82 VAL A N 1
ATOM 655 C CA . VAL A 1 82 ? -12.060 2.589 14.596 1.00 78.50 82 VAL A CA 1
ATOM 656 C C . VAL A 1 82 ? -12.266 2.357 13.099 1.00 78.50 82 VAL A C 1
ATOM 658 O O . VAL A 1 82 ? -11.893 3.198 12.286 1.00 78.50 82 VAL A O 1
ATOM 661 N N . LEU A 1 83 ? -12.882 1.234 12.736 1.00 77.38 83 LEU A N 1
ATOM 662 C CA . LEU A 1 83 ? -13.085 0.820 11.346 1.00 77.38 83 LEU A CA 1
ATOM 663 C C . LEU A 1 83 ? -14.392 1.356 10.741 1.00 77.38 83 LEU A C 1
ATOM 665 O O . LEU A 1 83 ? -14.687 1.056 9.587 1.00 77.38 83 LEU A O 1
ATOM 669 N N . LYS A 1 84 ? -15.179 2.127 11.511 1.00 75.31 84 LYS A N 1
ATOM 670 C CA . LYS A 1 84 ? -16.505 2.643 11.124 1.00 75.31 84 LYS A CA 1
ATOM 671 C C . LYS A 1 84 ? -17.405 1.545 10.535 1.00 75.31 84 LYS A C 1
ATOM 673 O O . LYS A 1 84 ? -18.089 1.768 9.537 1.00 75.31 84 LYS A O 1
ATOM 678 N N . LEU A 1 85 ? -17.382 0.357 11.150 1.00 76.12 85 LEU A N 1
ATOM 679 C CA . LEU A 1 85 ? -18.124 -0.799 10.645 1.00 76.12 85 LEU A CA 1
ATOM 680 C C . LEU A 1 85 ? -19.626 -0.523 10.707 1.00 76.12 85 LEU A C 1
ATOM 682 O O . LEU A 1 85 ? -20.151 -0.161 11.764 1.00 76.12 85 LEU A O 1
ATOM 686 N N . GLN A 1 86 ? -20.327 -0.736 9.598 1.00 70.06 86 GLN A N 1
ATOM 687 C CA . GLN A 1 86 ? -21.781 -0.654 9.584 1.00 70.06 86 GLN A CA 1
ATOM 688 C C . GLN A 1 86 ? -22.397 -1.987 10.005 1.00 70.06 86 GLN A C 1
ATOM 690 O O . GLN A 1 86 ? -21.867 -3.073 9.749 1.00 70.06 86 GLN A O 1
ATOM 695 N N . LYS A 1 87 ? -23.543 -1.901 10.684 1.00 66.31 87 LYS A N 1
ATOM 696 C CA . LYS A 1 87 ? -24.373 -3.077 10.926 1.00 66.31 87 LYS A CA 1
ATOM 697 C C . LYS A 1 87 ? -24.992 -3.471 9.588 1.00 66.31 87 LYS A C 1
ATOM 699 O O . LYS A 1 87 ? -25.544 -2.614 8.905 1.00 66.31 87 LYS A O 1
ATOM 704 N N . GLN A 1 88 ? -24.895 -4.745 9.225 1.00 61.59 88 GLN A N 1
ATOM 705 C CA . GLN A 1 88 ? -25.584 -5.255 8.046 1.00 61.59 88 GLN A CA 1
ATOM 706 C C . GLN A 1 88 ? -27.091 -5.123 8.306 1.00 61.59 88 GLN A C 1
ATOM 708 O O . GLN A 1 88 ? -27.627 -5.812 9.175 1.00 61.59 88 GLN A O 1
ATOM 713 N N . ASN A 1 89 ? -27.748 -4.169 7.643 1.00 56.09 89 ASN A N 1
ATOM 714 C CA . ASN A 1 89 ? -29.204 -4.090 7.640 1.00 56.09 89 ASN A CA 1
ATOM 715 C C . ASN A 1 89 ? -29.708 -5.196 6.708 1.00 56.09 89 ASN A C 1
ATOM 717 O O . ASN A 1 89 ? -29.268 -5.263 5.561 1.00 56.09 89 ASN A O 1
ATOM 721 N N . ASN A 1 90 ? -30.568 -6.071 7.230 1.00 46.53 90 ASN A N 1
ATOM 722 C CA . ASN A 1 90 ? -31.334 -7.016 6.415 1.00 46.53 90 ASN A CA 1
ATOM 723 C C . ASN A 1 90 ? -32.362 -6.274 5.563 1.00 46.53 90 ASN A C 1
ATOM 725 O O . ASN A 1 90 ? -33.000 -5.347 6.118 1.00 46.53 90 ASN A O 1
#

Sequence (90 aa):
QVPTHFSQRIIQLYSGWLVDHVSKVDRELSTLLIGKAPESELEADNIMTENFLVVPHSYTNFLDSDNASIQDRNLFEKMKGVLKLQKQNN

Organism: NCBI:txid222440